Protein AF-A0A7J4TA05-F1 (afdb_monomer_lite)

Secondary structure (DSSP, 8-state):
-HHHHHHHHHHTS-SS--EEES---SHHHHHHHHHTT-SEEE-SHHHHTSS-HHHHHHHHHHHHHTTT-HHHHHHHTTT--PPPPP--GGG----TT---

pLDDT: mean 93.35, std 9.33, range [51.84, 98.62]

Radius of gyration: 16.03 Å; chains: 1; bounding box: 31×28×48 Å

Structure (mmCIF, N/CA/C/O backbone):
data_AF-A0A7J4TA05-F1
#
_entry.id   AF-A0A7J4TA05-F1
#
loop_
_atom_site.group_PDB
_atom_site.id
_atom_site.type_symbol
_atom_site.label_atom_id
_atom_site.label_alt_id
_atom_site.label_comp_id
_atom_site.label_asym_id
_atom_site.label_entity_id
_atom_site.label_seq_id
_atom_site.pdbx_PDB_ins_code
_atom_site.Cartn_x
_atom_site.Cartn_y
_atom_site.Cartn_z
_atom_site.occupancy
_atom_site.B_iso_or_equiv
_atom_site.auth_seq_id
_atom_site.auth_comp_id
_atom_site.auth_asym_id
_atom_site.auth_atom_id
_atom_site.pdbx_PDB_model_num
ATOM 1 N N . PRO A 1 1 ? -1.837 -3.523 28.405 1.00 89.12 1 PRO A N 1
ATOM 2 C CA . PRO A 1 1 ? -2.447 -2.433 29.211 1.00 89.12 1 PRO A CA 1
ATOM 3 C C . PRO A 1 1 ? -3.972 -2.415 29.041 1.00 89.12 1 PRO A C 1
ATOM 5 O O . PRO A 1 1 ? -4.439 -2.189 27.930 1.00 89.12 1 PRO A O 1
ATOM 8 N N . LEU A 1 2 ? -4.736 -2.692 30.105 1.00 95.94 2 LEU A N 1
ATOM 9 C CA 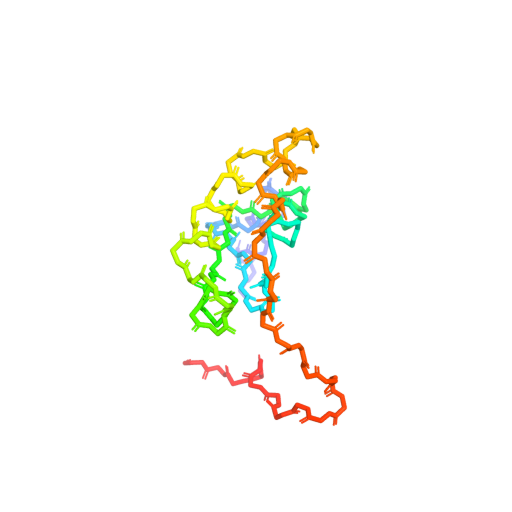. LEU A 1 2 ? -6.204 -2.799 30.041 1.00 95.94 2 LEU A CA 1
ATOM 10 C C . LEU A 1 2 ? -6.899 -1.551 29.444 1.00 95.94 2 LEU A C 1
ATOM 12 O O . LEU A 1 2 ? -7.761 -1.739 28.586 1.00 95.94 2 LEU A O 1
ATOM 16 N N . PRO A 1 3 ? -6.503 -0.301 29.774 1.00 98.00 3 PRO A N 1
ATOM 17 C CA . PRO A 1 3 ? -7.135 0.887 29.189 1.00 98.00 3 PRO A CA 1
ATOM 18 C C . PRO A 1 3 ? -7.052 0.952 27.655 1.00 98.00 3 PRO A C 1
ATOM 20 O O . PRO A 1 3 ? -8.042 1.261 27.002 1.00 98.00 3 PRO A O 1
ATOM 23 N N . LEU A 1 4 ? -5.910 0.583 27.060 1.00 97.75 4 LEU A N 1
ATOM 24 C CA . LEU A 1 4 ? -5.735 0.584 25.598 1.00 97.75 4 LEU A CA 1
ATOM 25 C C . LEU A 1 4 ? -6.612 -0.461 24.899 1.00 97.75 4 LEU A C 1
ATOM 27 O O . LEU A 1 4 ? -7.101 -0.226 23.795 1.00 97.75 4 LEU A O 1
ATOM 31 N N . VAL A 1 5 ? -6.823 -1.613 25.541 1.00 98.06 5 VAL A N 1
ATOM 32 C CA . VAL A 1 5 ? -7.702 -2.667 25.014 1.00 98.06 5 VAL A CA 1
ATOM 33 C C . VAL A 1 5 ? -9.158 -2.202 25.041 1.00 98.06 5 VAL A C 1
ATOM 35 O O . VAL A 1 5 ? -9.879 -2.399 24.065 1.00 98.06 5 VAL A O 1
ATOM 38 N N . MET A 1 6 ? -9.577 -1.537 26.121 1.00 98.38 6 MET A N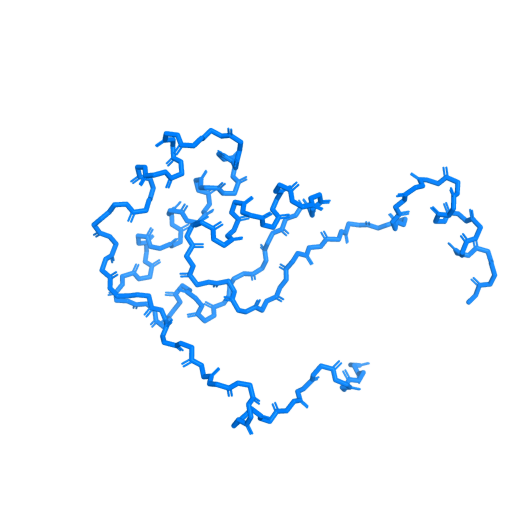 1
ATOM 39 C CA . MET A 1 6 ? -10.920 -0.959 26.230 1.00 98.38 6 MET A CA 1
ATOM 40 C C . MET A 1 6 ? -11.161 0.129 25.177 1.00 98.38 6 MET A C 1
ATOM 42 O O . MET A 1 6 ? -12.211 0.124 24.535 1.00 98.38 6 MET A O 1
ATOM 46 N N . GLU A 1 7 ? -10.179 1.001 24.938 1.00 98.31 7 GLU A N 1
ATOM 47 C CA . GLU A 1 7 ? -10.266 2.028 23.893 1.00 98.31 7 GLU A CA 1
ATOM 48 C C . GLU A 1 7 ? -10.328 1.402 22.491 1.00 98.31 7 GLU A C 1
ATOM 50 O O . GLU A 1 7 ? -11.198 1.746 21.697 1.00 98.31 7 GLU A O 1
ATOM 55 N N . THR A 1 8 ? -9.490 0.397 22.213 1.00 98.31 8 THR A N 1
ATOM 56 C CA . THR A 1 8 ? -9.514 -0.348 20.938 1.00 98.31 8 THR A CA 1
ATOM 57 C C . THR A 1 8 ? -10.880 -0.996 20.698 1.00 98.31 8 THR A C 1
ATOM 59 O O . THR A 1 8 ? -11.426 -0.911 19.598 1.00 98.31 8 THR A O 1
ATOM 62 N N . ARG A 1 9 ? -11.476 -1.606 21.734 1.00 98.19 9 ARG A N 1
ATOM 63 C CA . ARG A 1 9 ? -12.828 -2.179 21.665 1.00 98.19 9 ARG A CA 1
ATOM 64 C C . ARG A 1 9 ? -13.877 -1.114 21.349 1.00 98.19 9 ARG A C 1
ATOM 66 O O . ARG A 1 9 ? -14.765 -1.376 20.545 1.00 98.19 9 ARG A O 1
ATOM 73 N N . LYS A 1 10 ? -13.795 0.056 21.988 1.00 98.38 10 LYS A N 1
ATOM 74 C CA . LYS A 1 10 ? -14.728 1.172 21.776 1.00 98.38 10 LYS A CA 1
ATOM 75 C C . LYS A 1 10 ? -14.623 1.742 20.357 1.00 98.38 10 LYS A C 1
ATOM 77 O O . LYS A 1 10 ? -15.649 2.046 19.760 1.00 98.38 10 LYS A O 1
ATOM 82 N N . LEU A 1 11 ? -13.406 1.875 19.829 1.00 98.00 11 LEU A N 1
ATOM 83 C CA . LEU A 1 11 ? -13.143 2.424 18.495 1.00 98.00 11 LEU A CA 1
ATOM 84 C C . LEU A 1 11 ? -13.368 1.413 17.359 1.00 98.00 11 LEU A C 1
ATOM 86 O O . LEU A 1 11 ? -13.552 1.819 16.215 1.00 98.00 11 LEU A O 1
ATOM 90 N N . GLY A 1 12 ? -13.305 0.108 17.642 1.00 98.00 12 GLY A N 1
ATOM 91 C CA . GLY A 1 12 ? -13.328 -0.950 16.623 1.00 98.00 12 GLY A CA 1
ATOM 92 C C . GLY A 1 12 ? -12.034 -1.053 15.802 1.00 98.00 12 GLY A C 1
ATOM 93 O O . GLY A 1 12 ? -11.996 -1.760 14.799 1.00 98.00 12 GLY A O 1
ATOM 94 N N . ARG A 1 13 ? -10.978 -0.340 16.211 1.00 97.94 13 ARG A N 1
ATOM 95 C CA . ARG A 1 13 ? -9.652 -0.287 15.579 1.00 97.94 13 ARG A CA 1
ATOM 96 C C . ARG A 1 13 ? -8.612 0.247 16.566 1.00 97.94 13 ARG A C 1
ATOM 98 O O . ARG A 1 13 ? -8.963 0.698 17.654 1.00 97.94 13 ARG A O 1
ATOM 105 N N . LEU A 1 14 ? -7.334 0.208 16.191 1.00 97.81 14 LEU A N 1
ATOM 106 C CA . LEU A 1 14 ? -6.257 0.759 17.018 1.00 97.81 14 LEU A CA 1
ATOM 107 C C . LEU A 1 14 ? -6.421 2.283 17.207 1.00 97.81 14 LEU A C 1
ATOM 109 O O . LEU A 1 14 ? -6.810 2.964 16.253 1.00 97.81 14 LEU A O 1
ATOM 113 N N . PRO A 1 15 ? -6.075 2.840 18.388 1.00 97.44 15 PRO A N 1
ATOM 114 C CA . PRO A 1 15 ? -6.159 4.278 18.680 1.00 97.44 15 PRO A CA 1
ATOM 115 C C . PRO A 1 15 ? -5.011 5.090 18.047 1.00 97.44 15 PRO A C 1
ATOM 117 O O . PRO A 1 15 ? -4.621 6.137 18.554 1.00 97.44 15 PRO A O 1
ATOM 120 N N . VAL A 1 16 ? -4.428 4.580 16.963 1.00 97.69 16 VAL A N 1
ATOM 121 C CA . VAL A 1 16 ? -3.297 5.155 16.230 1.00 97.69 16 VAL A CA 1
ATOM 122 C C . VAL A 1 16 ? -3.454 4.859 14.742 1.00 97.69 16 VAL A C 1
ATOM 124 O O . VAL A 1 16 ? -4.249 4.003 14.342 1.00 97.69 16 VAL A O 1
ATOM 127 N N . VAL A 1 17 ? -2.668 5.555 13.923 1.00 98.00 17 VAL A N 1
ATOM 128 C CA . VAL A 1 17 ? -2.560 5.249 12.498 1.00 98.00 17 VAL A CA 1
ATOM 129 C C . VAL A 1 17 ? -1.824 3.918 12.318 1.00 98.00 17 VAL A C 1
ATOM 131 O O . VAL A 1 17 ? -0.783 3.689 12.933 1.00 98.00 17 VAL A O 1
ATOM 134 N N . ASN A 1 18 ? -2.370 3.038 11.486 1.00 97.81 18 ASN A N 1
ATOM 135 C CA . ASN A 1 18 ? -1.897 1.683 11.250 1.00 97.81 18 ASN A CA 1
ATOM 136 C C . ASN A 1 18 ? -1.523 1.509 9.772 1.00 97.81 18 ASN A C 1
ATOM 138 O O . ASN A 1 18 ? -2.387 1.343 8.909 1.00 97.81 18 ASN A O 1
ATOM 142 N N . PHE A 1 19 ? -0.223 1.556 9.483 1.00 98.19 19 PHE A N 1
ATOM 143 C CA . PHE A 1 19 ? 0.319 1.362 8.138 1.00 98.19 19 PHE A CA 1
ATOM 144 C C . PHE A 1 19 ? 0.690 -0.102 7.890 1.00 98.19 19 PHE A C 1
ATOM 146 O O . PHE A 1 19 ? 1.215 -0.782 8.770 1.00 98.19 19 PHE A O 1
ATOM 153 N N . ALA A 1 20 ? 0.493 -0.573 6.661 1.00 97.81 20 ALA A N 1
ATOM 154 C CA . ALA A 1 20 ? 1.074 -1.829 6.202 1.00 97.81 20 ALA A CA 1
ATOM 155 C C . ALA A 1 20 ? 2.550 -1.637 5.853 1.00 97.81 20 ALA A C 1
ATOM 157 O O . ALA A 1 20 ? 2.911 -0.648 5.219 1.00 97.81 20 ALA A O 1
ATOM 158 N N . ALA A 1 21 ? 3.406 -2.593 6.205 1.00 95.50 21 ALA A N 1
ATOM 159 C CA . ALA A 1 21 ? 4.827 -2.531 5.890 1.00 95.50 21 ALA A CA 1
ATOM 160 C C . ALA A 1 21 ? 5.404 -3.924 5.623 1.00 95.50 21 ALA A C 1
ATOM 162 O O . ALA A 1 21 ? 5.029 -4.899 6.271 1.00 95.50 21 ALA A O 1
ATOM 163 N N . GLY A 1 22 ? 6.376 -3.985 4.710 1.00 91.94 22 GLY A N 1
ATOM 164 C CA . GLY A 1 22 ? 7.099 -5.210 4.367 1.00 91.94 22 GLY A CA 1
ATOM 165 C C . GLY A 1 22 ? 6.425 -6.024 3.261 1.00 91.94 22 GLY A C 1
ATOM 166 O O . GLY A 1 22 ? 5.220 -6.229 3.258 1.00 91.94 22 GLY A O 1
ATOM 167 N N . GLY A 1 23 ? 7.216 -6.477 2.286 1.00 90.88 23 GLY A N 1
ATOM 168 C CA . GLY A 1 23 ? 6.738 -7.354 1.208 1.00 90.88 23 GLY A CA 1
ATOM 169 C C . GLY A 1 23 ? 5.923 -6.685 0.094 1.00 90.88 23 GLY A C 1
ATOM 170 O O . GLY A 1 23 ? 5.690 -7.329 -0.918 1.00 90.88 23 GLY A O 1
ATOM 171 N N . ILE A 1 24 ? 5.555 -5.406 0.221 1.00 96.62 24 ILE A N 1
ATOM 172 C CA . ILE A 1 24 ? 4.836 -4.657 -0.824 1.00 96.62 24 ILE A CA 1
ATOM 173 C C . ILE A 1 24 ? 5.770 -4.449 -2.024 1.00 96.62 24 ILE A C 1
ATOM 175 O O . ILE A 1 24 ? 6.739 -3.691 -1.928 1.00 96.62 24 ILE A O 1
ATOM 179 N N . ALA A 1 25 ? 5.505 -5.141 -3.132 1.00 96.88 25 ALA A N 1
ATOM 180 C CA . ALA A 1 25 ? 6.355 -5.146 -4.324 1.00 96.88 25 ALA A CA 1
ATOM 181 C C . ALA A 1 25 ? 5.646 -4.590 -5.566 1.00 96.88 25 ALA A C 1
ATOM 183 O O . ALA A 1 25 ? 6.315 -4.186 -6.517 1.00 96.88 25 ALA A O 1
ATOM 184 N N . THR A 1 26 ? 4.313 -4.555 -5.564 1.00 97.69 26 THR A N 1
ATOM 185 C CA . THR A 1 26 ? 3.496 -4.149 -6.711 1.00 97.69 26 THR A CA 1
ATOM 186 C C . THR A 1 26 ? 2.411 -3.134 -6.325 1.00 97.69 26 THR A C 1
ATOM 188 O O . THR A 1 26 ? 2.041 -3.032 -5.152 1.00 97.69 26 THR A O 1
ATOM 191 N N . PRO A 1 27 ? 1.853 -2.388 -7.299 1.00 98.25 27 PRO A N 1
ATOM 192 C CA . PRO A 1 27 ? 0.700 -1.521 -7.051 1.00 98.25 27 PRO A CA 1
ATOM 193 C C . PRO A 1 27 ? -0.527 -2.292 -6.537 1.00 98.25 27 PRO A C 1
ATOM 195 O O . PRO A 1 27 ? -1.277 -1.775 -5.711 1.00 98.25 27 PRO A O 1
ATOM 198 N N . ALA A 1 28 ? -0.705 -3.543 -6.976 1.00 98.06 28 ALA A N 1
ATOM 199 C CA . ALA A 1 28 ? -1.782 -4.413 -6.511 1.00 98.06 28 ALA A CA 1
ATOM 200 C C . ALA A 1 28 ? -1.650 -4.749 -5.016 1.00 98.06 28 ALA A C 1
ATOM 202 O O . ALA A 1 28 ? -2.646 -4.683 -4.299 1.00 98.06 28 ALA A O 1
ATOM 203 N N . ASP A 1 29 ? -0.434 -5.020 -4.528 1.00 98.06 29 ASP A N 1
ATOM 204 C CA . ASP A 1 29 ? -0.185 -5.255 -3.097 1.00 98.06 29 ASP A CA 1
ATOM 205 C C . ASP A 1 29 ? -0.565 -4.025 -2.266 1.00 98.06 29 ASP A C 1
ATOM 207 O O . ASP A 1 29 ? -1.224 -4.134 -1.232 1.00 98.06 29 ASP A O 1
ATOM 211 N N . ALA A 1 30 ? -0.180 -2.833 -2.736 1.00 98.44 30 ALA A N 1
ATOM 212 C CA . ALA A 1 30 ? -0.502 -1.583 -2.061 1.00 98.44 30 ALA A CA 1
ATOM 213 C C . ALA A 1 30 ? -2.020 -1.352 -2.006 1.00 98.44 30 ALA A C 1
ATOM 215 O O . ALA A 1 30 ? -2.569 -1.079 -0.938 1.00 98.44 30 ALA A O 1
ATOM 216 N N . ALA A 1 31 ? -2.713 -1.529 -3.135 1.00 98.62 31 ALA A N 1
ATOM 2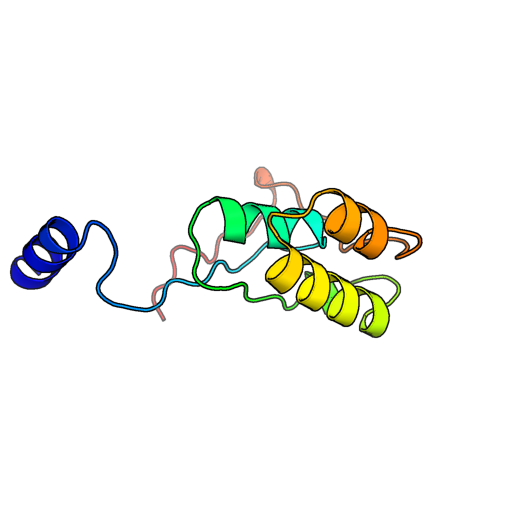17 C CA . ALA A 1 31 ? -4.165 -1.412 -3.201 1.00 98.62 31 ALA A CA 1
ATOM 218 C C . ALA A 1 31 ? -4.870 -2.437 -2.297 1.00 98.62 31 ALA A C 1
ATOM 220 O O . ALA A 1 31 ? -5.821 -2.075 -1.602 1.00 98.62 31 ALA A O 1
ATOM 221 N N . LEU A 1 32 ? -4.386 -3.682 -2.255 1.00 98.50 32 LEU A N 1
ATOM 222 C CA . LEU A 1 32 ? -4.910 -4.730 -1.381 1.00 98.50 32 LEU A CA 1
ATOM 223 C C . LEU A 1 32 ? -4.827 -4.319 0.092 1.00 98.50 32 LEU A C 1
ATOM 225 O O . LEU A 1 32 ? -5.825 -4.412 0.804 1.00 98.50 32 LEU A O 1
ATOM 229 N N . MET A 1 33 ? -3.679 -3.810 0.548 1.00 98.56 33 MET A N 1
ATOM 230 C CA . MET A 1 33 ? -3.529 -3.386 1.945 1.00 98.56 33 MET A CA 1
ATOM 231 C C . MET A 1 33 ? -4.489 -2.251 2.315 1.00 98.56 33 MET A C 1
ATOM 233 O O . MET A 1 33 ? -5.077 -2.272 3.395 1.00 98.56 33 MET A O 1
ATOM 237 N N . MET A 1 34 ? -4.712 -1.297 1.410 1.00 98.56 34 MET A N 1
ATOM 238 C CA . MET A 1 34 ? -5.704 -0.241 1.628 1.00 98.56 34 MET A CA 1
ATOM 239 C C . MET A 1 34 ? -7.137 -0.799 1.674 1.00 98.56 34 MET A C 1
ATOM 241 O O . MET A 1 34 ? -7.939 -0.377 2.507 1.00 98.56 34 MET A O 1
ATOM 245 N N . GLN A 1 35 ? -7.472 -1.780 0.826 1.00 98.12 35 GLN A N 1
ATOM 246 C CA . GLN A 1 35 ? -8.780 -2.450 0.853 1.00 98.12 35 GLN A CA 1
ATOM 247 C C . GLN A 1 35 ? -9.009 -3.263 2.138 1.00 98.12 35 GLN A C 1
ATOM 249 O O . GLN A 1 35 ? -10.147 -3.357 2.594 1.00 98.12 35 GLN A O 1
ATOM 254 N N . LEU A 1 36 ? -7.944 -3.785 2.758 1.00 98.12 36 LEU A N 1
ATOM 255 C CA . LEU A 1 36 ? -7.985 -4.468 4.057 1.00 98.12 36 LEU A CA 1
ATOM 256 C C . LEU A 1 36 ? -8.142 -3.514 5.259 1.00 98.12 36 LEU A C 1
ATOM 258 O O . LEU A 1 36 ? -8.213 -3.977 6.396 1.00 98.12 36 LEU A O 1
ATOM 262 N N . GLY A 1 37 ? -8.233 -2.199 5.030 1.00 97.50 37 GLY A N 1
ATOM 263 C CA . GLY A 1 37 ? -8.525 -1.206 6.069 1.00 97.50 37 GLY A CA 1
ATOM 264 C C . GLY A 1 37 ? -7.297 -0.569 6.718 1.00 97.50 37 GLY A C 1
ATOM 265 O O . GLY A 1 37 ? -7.419 0.021 7.791 1.00 97.50 37 GLY A O 1
ATOM 266 N N . MET A 1 38 ? -6.128 -0.681 6.084 1.00 98.31 38 MET A N 1
ATOM 267 C CA . MET A 1 38 ? -4.922 0.021 6.521 1.00 98.31 38 MET A CA 1
ATOM 268 C C . MET A 1 38 ? -4.999 1.504 6.158 1.00 98.31 38 MET A C 1
ATOM 270 O O . MET A 1 38 ? -5.610 1.883 5.159 1.00 98.31 38 MET A O 1
ATOM 274 N N . ASP A 1 39 ? -4.336 2.344 6.947 1.00 98.31 39 ASP A N 1
ATOM 275 C CA . ASP A 1 39 ? -4.368 3.797 6.741 1.00 98.31 39 ASP A CA 1
ATOM 276 C C . ASP A 1 39 ? -3.304 4.279 5.741 1.00 98.31 39 ASP A C 1
ATOM 278 O O . ASP A 1 39 ? -3.298 5.439 5.332 1.00 98.31 39 ASP A O 1
ATOM 282 N N . GLY A 1 40 ? -2.391 3.391 5.348 1.00 98.25 40 GLY A N 1
ATOM 283 C CA . GLY A 1 40 ? -1.327 3.666 4.396 1.00 98.25 40 GLY A CA 1
ATOM 284 C C . GLY A 1 40 ? -0.370 2.488 4.244 1.00 98.25 40 GLY A C 1
ATOM 285 O O . GLY A 1 40 ? -0.512 1.450 4.899 1.00 98.25 40 GLY A O 1
ATOM 286 N N . VAL A 1 41 ? 0.632 2.660 3.381 1.00 98.12 41 VAL A N 1
ATOM 287 C CA . VAL A 1 41 ? 1.645 1.643 3.078 1.00 98.12 41 VAL A CA 1
ATOM 288 C C . VAL A 1 41 ? 3.064 2.208 3.189 1.00 98.12 41 VAL A C 1
ATOM 290 O O . VAL A 1 41 ? 3.329 3.332 2.771 1.00 98.12 41 VAL A O 1
ATOM 293 N N . PHE A 1 42 ? 3.991 1.414 3.721 1.00 97.50 42 PHE A N 1
ATOM 294 C CA . PHE A 1 42 ? 5.430 1.669 3.704 1.00 97.50 42 PHE A CA 1
ATOM 295 C C . PHE A 1 42 ? 6.106 0.749 2.695 1.00 97.50 42 PHE A C 1
ATOM 297 O O . PHE A 1 42 ? 6.069 -0.479 2.823 1.00 97.50 42 PHE A O 1
ATOM 304 N N . VAL A 1 43 ? 6.786 1.350 1.718 1.00 97.00 43 VAL A N 1
ATOM 305 C CA . VAL A 1 43 ? 7.492 0.617 0.666 1.00 97.00 43 VAL A CA 1
ATOM 306 C C . VAL A 1 43 ? 8.942 1.071 0.588 1.00 97.00 43 VAL A C 1
ATOM 308 O O . VAL A 1 43 ? 9.231 2.228 0.309 1.00 97.00 43 VAL A O 1
ATOM 311 N N . GLY A 1 44 ? 9.859 0.132 0.821 1.00 94.81 44 GLY A N 1
ATOM 312 C CA . GLY A 1 44 ? 11.295 0.333 0.626 1.00 94.81 44 GLY A CA 1
ATOM 313 C C . GLY A 1 44 ? 11.795 -0.478 -0.563 1.00 94.81 44 GLY A C 1
ATOM 314 O O . GLY A 1 44 ? 11.843 -0.008 -1.699 1.00 94.81 44 GLY A O 1
ATOM 315 N N . SER A 1 45 ? 12.141 -1.740 -0.308 1.00 93.25 45 SER A N 1
ATOM 316 C CA . SER A 1 45 ? 12.762 -2.618 -1.304 1.00 93.25 45 SER A CA 1
ATOM 317 C C . SER A 1 45 ? 11.895 -2.879 -2.539 1.00 93.25 45 SER A C 1
ATOM 319 O O . SER A 1 45 ? 12.454 -3.039 -3.618 1.00 93.25 45 SER A O 1
ATOM 321 N N . GLY A 1 46 ? 10.563 -2.860 -2.417 1.00 93.31 46 GLY A N 1
ATOM 322 C CA . GLY A 1 46 ? 9.652 -2.998 -3.560 1.00 93.31 46 GLY A CA 1
ATOM 323 C C . GLY A 1 46 ? 9.837 -1.922 -4.634 1.00 93.31 46 GLY A C 1
ATOM 324 O O . GLY A 1 46 ? 9.674 -2.210 -5.814 1.00 93.31 46 GLY A O 1
ATOM 325 N N . ILE A 1 47 ? 10.257 -0.713 -4.244 1.00 96.88 47 ILE A N 1
ATOM 326 C CA . ILE A 1 47 ? 10.588 0.375 -5.173 1.00 96.88 47 ILE A CA 1
ATOM 327 C C . ILE A 1 47 ? 12.043 0.245 -5.629 1.00 96.88 47 ILE A C 1
ATOM 329 O O . ILE A 1 47 ? 12.315 0.108 -6.821 1.00 96.88 47 ILE A O 1
ATOM 333 N N . PHE A 1 48 ? 12.992 0.257 -4.690 1.00 95.56 48 PHE A N 1
ATOM 334 C CA . PHE A 1 48 ? 14.416 0.415 -5.014 1.00 95.56 48 PHE A CA 1
ATOM 335 C C . PHE A 1 48 ? 15.095 -0.844 -5.569 1.00 95.56 48 PHE A C 1
ATOM 337 O O . PHE A 1 48 ? 16.167 -0.735 -6.154 1.00 95.56 48 PHE A O 1
ATOM 344 N N . LYS A 1 49 ? 14.490 -2.028 -5.414 1.00 94.19 49 LYS A N 1
ATOM 345 C CA . LYS A 1 49 ? 14.961 -3.281 -6.032 1.00 94.19 49 LYS A CA 1
ATOM 346 C C . LYS A 1 49 ? 14.136 -3.692 -7.258 1.00 94.19 49 LYS A C 1
ATOM 348 O O . LYS A 1 49 ? 14.252 -4.829 -7.707 1.00 94.19 49 LYS A O 1
ATOM 353 N N . SER A 1 50 ? 13.283 -2.804 -7.767 1.00 94.00 50 SER A N 1
ATOM 354 C CA . SER A 1 50 ? 12.559 -3.014 -9.025 1.00 94.00 50 SER A CA 1
ATOM 355 C C . SER A 1 50 ? 13.411 -2.622 -10.234 1.00 94.00 50 SER A C 1
ATOM 357 O O . SER A 1 50 ? 14.411 -1.913 -10.105 1.00 94.00 50 SER A O 1
ATOM 359 N N . ARG A 1 51 ? 12.978 -3.021 -11.435 1.00 94.56 51 ARG A N 1
ATOM 360 C CA . ARG A 1 51 ? 13.632 -2.618 -12.690 1.00 94.56 51 ARG A CA 1
ATOM 361 C C . ARG A 1 51 ? 13.530 -1.111 -12.974 1.00 94.56 51 ARG A C 1
ATOM 363 O O . ARG A 1 51 ? 14.382 -0.576 -13.679 1.00 94.56 51 ARG A O 1
ATOM 370 N N . ASN A 1 52 ? 12.499 -0.426 -12.469 1.00 93.75 52 ASN A N 1
ATOM 371 C CA . ASN A 1 52 ? 12.295 1.011 -12.688 1.00 93.75 52 ASN A CA 1
ATOM 372 C C . ASN A 1 52 ? 11.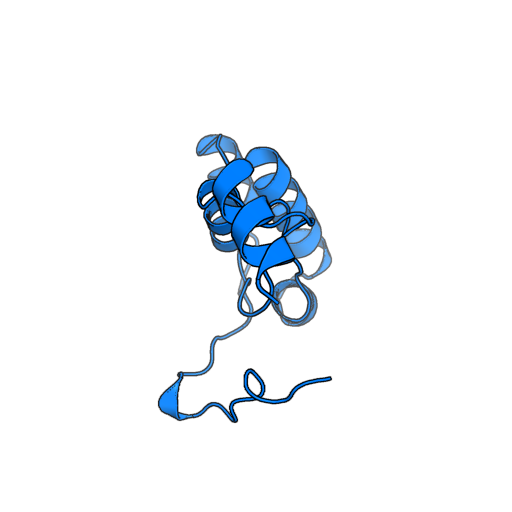745 1.708 -11.426 1.00 93.75 52 ASN A C 1
ATOM 374 O O . ASN A 1 52 ? 10.535 1.939 -11.330 1.00 93.75 52 ASN A O 1
ATOM 378 N N . PRO A 1 53 ? 12.618 2.087 -10.473 1.00 96.56 53 PRO A N 1
ATOM 379 C CA . PRO A 1 53 ? 12.197 2.633 -9.184 1.00 96.56 53 PRO A CA 1
ATOM 380 C C . PRO A 1 53 ? 11.266 3.847 -9.288 1.00 96.56 53 PRO A C 1
ATOM 382 O O . PRO A 1 53 ? 10.267 3.911 -8.579 1.00 96.56 53 PRO A O 1
ATOM 385 N N . ALA A 1 54 ? 11.532 4.783 -10.204 1.00 97.50 54 ALA A N 1
ATOM 386 C CA . ALA A 1 54 ? 10.700 5.977 -10.362 1.00 97.50 54 ALA A CA 1
ATOM 387 C C . ALA A 1 54 ? 9.276 5.637 -10.835 1.00 97.50 54 ALA A C 1
ATOM 389 O O . ALA A 1 54 ? 8.299 6.169 -10.301 1.00 97.50 54 ALA A O 1
ATOM 390 N N . ARG A 1 55 ? 9.138 4.717 -11.803 1.00 97.69 55 ARG A N 1
ATOM 391 C CA . ARG A 1 55 ? 7.816 4.266 -12.266 1.00 97.69 55 ARG A CA 1
ATOM 392 C C . ARG A 1 55 ? 7.084 3.459 -11.201 1.00 97.69 55 ARG A C 1
ATOM 394 O O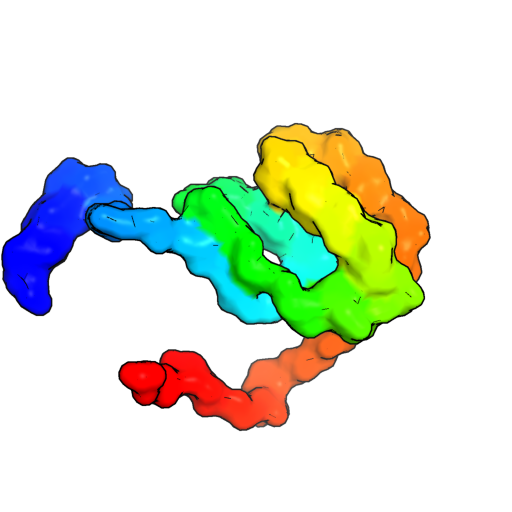 . ARG A 1 55 ? 5.898 3.699 -11.006 1.00 97.69 55 ARG A O 1
ATOM 401 N N . TYR A 1 56 ? 7.776 2.572 -10.486 1.00 98.06 56 TYR A N 1
ATOM 402 C CA . TYR A 1 56 ? 7.187 1.824 -9.372 1.00 98.06 56 TYR A CA 1
ATOM 403 C C . TYR A 1 56 ? 6.710 2.748 -8.251 1.00 98.06 56 TYR A C 1
ATOM 405 O O . TYR A 1 56 ? 5.595 2.579 -7.770 1.00 98.06 56 TYR A O 1
ATOM 413 N N . ALA A 1 57 ? 7.500 3.756 -7.871 1.00 98.12 57 ALA A N 1
ATOM 414 C CA . ALA A 1 57 ? 7.102 4.729 -6.857 1.00 98.12 57 ALA A CA 1
ATOM 415 C C . ALA A 1 57 ? 5.811 5.459 -7.256 1.00 98.12 57 ALA A C 1
ATOM 417 O O . ALA A 1 57 ? 4.859 5.487 -6.478 1.00 98.12 57 ALA A O 1
ATOM 418 N N . LYS A 1 58 ? 5.743 5.980 -8.491 1.00 98.38 58 LYS A N 1
ATOM 419 C CA . LYS A 1 58 ? 4.537 6.646 -9.002 1.00 98.38 58 LYS A CA 1
ATOM 420 C C . LYS A 1 58 ? 3.332 5.701 -9.022 1.00 98.38 58 LYS A C 1
ATOM 422 O O . LYS A 1 58 ? 2.272 6.067 -8.527 1.00 98.38 58 LYS A O 1
ATOM 427 N N . ALA A 1 59 ? 3.508 4.489 -9.544 1.00 98.44 59 ALA A N 1
ATOM 428 C CA . ALA A 1 59 ? 2.442 3.500 -9.651 1.00 98.44 59 ALA A CA 1
ATOM 429 C C . ALA A 1 59 ? 1.902 3.056 -8.284 1.00 98.44 59 ALA A C 1
ATOM 431 O O . ALA A 1 59 ? 0.696 2.901 -8.113 1.00 98.44 59 ALA A O 1
ATOM 432 N N . ILE A 1 60 ? 2.775 2.890 -7.288 1.00 98.44 60 ILE A N 1
ATOM 433 C CA . ILE A 1 60 ? 2.379 2.541 -5.920 1.00 98.44 60 ILE A CA 1
ATOM 434 C C . ILE A 1 60 ? 1.595 3.684 -5.272 1.00 98.44 60 ILE A C 1
ATOM 436 O O . ILE A 1 60 ? 0.564 3.429 -4.651 1.00 98.44 60 ILE A O 1
ATOM 440 N N . VAL A 1 61 ? 2.029 4.937 -5.437 1.00 98.50 61 VAL A N 1
ATOM 441 C CA . VAL A 1 61 ? 1.290 6.107 -4.932 1.00 98.50 61 VAL A CA 1
ATOM 442 C C . VAL A 1 61 ? -0.092 6.203 -5.585 1.00 98.50 61 VAL A C 1
ATOM 444 O O . VAL A 1 61 ? -1.099 6.391 -4.895 1.00 98.50 61 VAL A O 1
ATOM 447 N N . GLU A 1 62 ? -0.155 6.016 -6.904 1.00 98.56 62 GLU A N 1
ATOM 448 C CA . GLU A 1 62 ? -1.398 6.042 -7.672 1.00 98.56 62 GLU A CA 1
ATOM 449 C C . GLU A 1 62 ? -2.351 4.920 -7.247 1.00 98.56 62 GLU A C 1
ATOM 451 O O . GLU A 1 62 ? -3.515 5.191 -6.975 1.00 98.56 62 GLU A O 1
ATOM 456 N N . ALA A 1 63 ? -1.869 3.687 -7.081 1.00 98.56 63 ALA A N 1
ATOM 457 C CA . ALA A 1 63 ? -2.698 2.571 -6.629 1.00 98.56 63 ALA A CA 1
ATOM 458 C C . ALA A 1 63 ? -3.114 2.673 -5.154 1.00 98.56 63 ALA A C 1
ATOM 460 O O . ALA A 1 63 ? -4.210 2.241 -4.807 1.00 98.56 63 ALA A O 1
ATOM 461 N N . THR A 1 64 ? -2.293 3.277 -4.291 1.00 98.62 64 THR A N 1
ATOM 462 C CA . THR A 1 64 ? -2.648 3.521 -2.880 1.00 98.62 64 THR A CA 1
ATOM 463 C C . THR A 1 64 ? -3.810 4.513 -2.786 1.00 98.62 64 THR A C 1
ATOM 465 O O . THR A 1 64 ? -4.803 4.251 -2.108 1.00 98.62 64 THR A O 1
ATOM 468 N N . THR A 1 65 ? -3.732 5.616 -3.536 1.00 98.56 65 THR A N 1
ATOM 469 C CA . THR A 1 65 ? -4.802 6.628 -3.635 1.00 98.56 65 THR A CA 1
ATOM 470 C C . THR A 1 65 ? -6.045 6.053 -4.330 1.00 98.56 65 THR A C 1
ATOM 472 O O . THR A 1 65 ? -7.179 6.204 -3.881 1.00 98.56 65 THR A O 1
ATOM 475 N N . HIS A 1 66 ? -5.781 5.358 -5.434 1.00 98.44 66 HIS A N 1
ATOM 476 C CA . HIS A 1 66 ? -6.626 4.611 -6.364 1.00 98.44 66 HIS A CA 1
ATOM 477 C C . HIS A 1 66 ? -7.301 3.330 -5.867 1.00 98.44 66 HIS A C 1
ATOM 479 O O . HIS A 1 66 ? -7.979 2.684 -6.664 1.00 98.44 66 HIS A O 1
ATOM 485 N N . CYS A 1 67 ? -7.099 2.907 -4.618 1.00 98.00 67 CYS A N 1
ATOM 486 C CA . CYS A 1 67 ? -7.161 1.483 -4.257 1.00 98.00 67 CYS A CA 1
ATOM 487 C C . CYS A 1 67 ? -8.490 0.760 -4.531 1.00 98.00 67 CYS A C 1
ATOM 489 O O . CYS A 1 67 ? -8.486 -0.456 -4.701 1.00 98.00 67 CYS A O 1
ATOM 491 N N . ARG A 1 68 ? -9.624 1.471 -4.604 1.00 98.19 68 ARG A N 1
ATOM 492 C CA . ARG A 1 68 ? -10.950 0.897 -4.916 1.00 98.19 68 ARG A CA 1
ATOM 493 C C . ARG A 1 68 ? -11.344 0.980 -6.394 1.00 98.19 68 ARG A C 1
ATOM 495 O O . ARG A 1 68 ? -12.371 0.433 -6.782 1.00 98.19 68 ARG A O 1
ATOM 502 N N . ASN A 1 69 ? -10.555 1.655 -7.226 1.00 98.38 69 ASN A N 1
ATOM 503 C CA . ASN A 1 69 ? -10.787 1.748 -8.662 1.00 98.38 69 ASN A CA 1
ATOM 504 C C . ASN A 1 69 ? -9.914 0.723 -9.395 1.00 98.38 69 ASN A C 1
ATOM 506 O O . ASN A 1 69 ? -8.762 0.996 -9.736 1.00 98.38 69 ASN A O 1
ATOM 510 N N . ALA A 1 70 ? -10.490 -0.447 -9.678 1.00 97.88 70 ALA A N 1
ATOM 511 C CA . ALA A 1 70 ? -9.790 -1.541 -10.349 1.00 97.88 70 ALA A CA 1
ATOM 512 C C . ALA A 1 70 ? -9.170 -1.131 -11.699 1.00 97.88 70 ALA A C 1
ATOM 514 O O . ALA A 1 70 ? -8.099 -1.620 -12.049 1.00 97.88 70 ALA A O 1
ATOM 515 N N . LYS A 1 71 ? -9.794 -0.198 -12.433 1.00 98.44 71 LYS A N 1
ATOM 516 C CA . LYS A 1 71 ? -9.271 0.299 -13.713 1.00 98.44 71 LYS A CA 1
ATOM 517 C C . LYS A 1 71 ? -7.981 1.099 -13.523 1.00 98.44 71 LYS A C 1
ATOM 519 O O . LYS A 1 71 ? -7.027 0.868 -14.255 1.00 98.44 71 LYS A O 1
ATOM 524 N N . ILE A 1 72 ? -7.939 1.994 -12.535 1.00 98.38 72 ILE A N 1
ATOM 525 C CA . ILE A 1 72 ? -6.731 2.779 -12.227 1.00 98.38 72 ILE A CA 1
ATOM 526 C C . ILE A 1 72 ? -5.621 1.863 -11.707 1.00 98.38 72 ILE A C 1
ATOM 528 O O . ILE A 1 72 ? -4.480 1.985 -12.136 1.00 98.38 72 ILE A O 1
ATOM 532 N N . VAL A 1 73 ? -5.945 0.904 -10.833 1.00 98.50 73 VAL A N 1
ATOM 533 C CA . VAL A 1 73 ? -4.950 -0.054 -10.320 1.00 98.50 73 VAL A CA 1
ATOM 534 C C . VAL A 1 73 ? -4.357 -0.901 -11.452 1.00 98.50 73 VAL A C 1
ATOM 536 O O . VAL A 1 73 ? -3.141 -1.108 -11.487 1.00 98.50 73 VAL A O 1
ATOM 539 N N . ALA A 1 74 ? -5.185 -1.352 -12.401 1.00 98.38 74 ALA A N 1
ATOM 540 C CA . ALA A 1 74 ? -4.720 -2.069 -13.586 1.00 98.38 74 ALA A CA 1
ATOM 541 C C . ALA A 1 74 ? -3.783 -1.198 -14.436 1.00 98.38 74 ALA A C 1
ATOM 543 O O . ALA A 1 74 ? -2.655 -1.608 -14.693 1.00 98.38 74 ALA A O 1
ATOM 544 N N . GLN A 1 75 ? -4.197 0.031 -14.763 1.00 98.25 75 GLN A N 1
ATOM 545 C CA . GLN A 1 75 ? -3.396 0.986 -15.539 1.00 98.25 75 GLN A CA 1
ATOM 546 C C . GLN A 1 75 ? -2.058 1.319 -14.864 1.00 98.25 75 GLN A C 1
ATOM 548 O O . GLN A 1 75 ? -1.013 1.299 -15.510 1.00 98.25 75 GLN A O 1
ATOM 553 N N . ALA A 1 76 ? -2.059 1.561 -13.551 1.00 97.75 76 ALA A N 1
ATOM 554 C CA . ALA A 1 76 ? -0.841 1.808 -12.783 1.00 97.75 76 ALA A CA 1
ATOM 555 C C . ALA A 1 76 ? 0.123 0.606 -12.808 1.00 97.75 76 ALA A C 1
ATOM 557 O O . ALA A 1 76 ? 1.333 0.782 -12.679 1.00 97.75 76 ALA A O 1
ATOM 558 N N . SER A 1 77 ? -0.392 -0.612 -12.996 1.00 97.62 77 SER A N 1
ATOM 559 C CA . SER A 1 77 ? 0.399 -1.848 -13.038 1.00 97.62 77 SER A CA 1
ATOM 560 C C . SER A 1 77 ? 0.993 -2.154 -14.421 1.00 97.62 77 SER A C 1
ATOM 562 O O . SER A 1 77 ? 1.804 -3.073 -14.554 1.00 97.62 77 SER A O 1
ATOM 564 N N . GLU A 1 78 ? 0.634 -1.397 -15.460 1.00 97.06 78 GLU A N 1
ATOM 565 C CA . GLU A 1 78 ? 1.055 -1.666 -16.835 1.00 97.06 78 GLU A CA 1
ATOM 566 C C . GLU A 1 78 ? 2.502 -1.242 -17.125 1.00 97.06 78 GLU A C 1
ATOM 568 O O . GLU A 1 78 ? 2.980 -0.153 -16.788 1.00 97.06 78 GLU A O 1
ATOM 573 N N . GLY A 1 79 ? 3.221 -2.120 -17.831 1.00 94.62 79 GLY A N 1
ATOM 574 C CA . GLY A 1 79 ? 4.534 -1.823 -18.401 1.00 94.62 79 GLY A CA 1
ATOM 575 C C . GLY A 1 79 ? 5.618 -1.459 -17.381 1.00 94.62 79 GLY A C 1
ATOM 576 O O . GLY A 1 79 ? 6.588 -0.807 -17.767 1.00 94.62 79 GLY A O 1
ATOM 577 N N . LEU A 1 80 ? 5.470 -1.829 -16.104 1.00 94.31 80 LEU A N 1
ATOM 578 C CA . LEU A 1 80 ? 6.426 -1.492 -15.039 1.00 94.31 80 LEU A CA 1
ATOM 579 C C . LEU A 1 80 ? 7.754 -2.263 -15.140 1.00 94.31 80 LEU A C 1
ATOM 581 O O . LEU A 1 80 ? 8.794 -1.762 -14.711 1.00 94.31 80 LEU A O 1
ATOM 585 N N . GLY A 1 81 ? 7.737 -3.442 -15.764 1.00 93.06 81 GLY A N 1
ATOM 586 C CA . GLY A 1 81 ? 8.879 -4.352 -15.820 1.00 93.06 81 GLY A CA 1
ATOM 587 C C . GLY A 1 81 ? 8.887 -5.330 -14.646 1.00 93.06 81 GLY A C 1
ATOM 588 O O . GLY A 1 81 ? 7.838 -5.672 -14.109 1.00 93.06 81 GLY A O 1
ATOM 589 N N . GLU A 1 82 ? 10.070 -5.821 -14.281 1.00 93.50 82 GLU A N 1
ATOM 590 C CA . GLU A 1 82 ? 10.209 -6.796 -13.198 1.00 93.50 82 GLU A CA 1
ATOM 591 C C . GLU A 1 82 ? 10.148 -6.117 -11.825 1.00 93.50 82 GLU A C 1
ATOM 593 O O . GLU A 1 82 ? 10.874 -5.151 -11.551 1.00 93.50 82 GLU A O 1
ATOM 598 N N . ALA A 1 83 ? 9.290 -6.659 -10.959 1.00 93.31 83 ALA A N 1
ATOM 599 C CA . ALA A 1 83 ? 9.214 -6.285 -9.554 1.00 93.31 83 ALA A CA 1
ATOM 600 C C . ALA A 1 83 ? 10.371 -6.911 -8.760 1.00 93.31 83 ALA A C 1
ATOM 602 O O . ALA A 1 83 ? 11.099 -7.780 -9.247 1.00 93.31 83 ALA A O 1
ATOM 603 N N . MET A 1 84 ? 10.515 -6.501 -7.499 1.00 91.56 84 MET A N 1
ATOM 604 C CA . MET A 1 84 ? 11.422 -7.168 -6.567 1.00 91.56 84 MET A CA 1
ATOM 605 C C . MET A 1 84 ? 11.087 -8.668 -6.472 1.00 91.56 84 MET A C 1
ATOM 607 O O . MET A 1 84 ? 9.945 -9.033 -6.195 1.00 91.56 84 MET A O 1
ATOM 611 N N . ARG A 1 85 ? 12.090 -9.543 -6.627 1.00 87.00 85 ARG A N 1
ATOM 612 C CA . ARG A 1 85 ? 11.917 -10.982 -6.374 1.00 87.00 85 ARG A CA 1
ATOM 613 C C . ARG A 1 85 ? 11.657 -11.251 -4.893 1.00 87.00 85 ARG A C 1
ATOM 615 O O . ARG A 1 85 ? 12.406 -10.789 -4.031 1.00 87.00 85 ARG A O 1
ATOM 622 N N . GLY A 1 86 ? 10.618 -12.035 -4.619 1.00 81.38 86 GLY A N 1
ATOM 623 C CA . GLY A 1 86 ? 10.358 -12.582 -3.293 1.00 81.38 86 GLY A CA 1
ATOM 624 C C . GLY A 1 86 ? 11.366 -13.670 -2.915 1.00 81.38 86 GLY A C 1
ATOM 625 O O . GLY A 1 86 ? 11.945 -14.327 -3.779 1.00 81.38 86 GLY A O 1
ATOM 626 N N . LEU A 1 87 ? 11.554 -13.857 -1.611 1.00 82.12 87 LEU A N 1
ATOM 627 C CA . LEU A 1 87 ? 12.236 -15.016 -1.037 1.00 82.12 87 LEU A CA 1
ATOM 628 C C . LEU A 1 87 ? 11.179 -15.932 -0.416 1.00 82.12 87 LEU A C 1
ATOM 630 O O . LEU A 1 87 ? 10.201 -15.442 0.151 1.00 82.12 87 LEU A O 1
ATOM 634 N N . GLU A 1 88 ? 11.367 -17.247 -0.513 1.00 79.31 88 GLU A N 1
ATOM 635 C CA . GLU A 1 88 ? 10.470 -18.202 0.141 1.00 79.31 88 GLU A CA 1
ATOM 636 C C . GLU A 1 88 ? 10.585 -18.077 1.668 1.00 79.31 88 GLU A C 1
ATOM 638 O O . GLU A 1 88 ? 11.683 -17.925 2.208 1.00 79.31 88 GLU A O 1
ATOM 643 N N . ILE A 1 89 ? 9.457 -18.184 2.378 1.00 78.12 89 ILE A N 1
ATOM 644 C CA . ILE A 1 89 ? 9.399 -17.989 3.835 1.00 78.12 89 ILE A CA 1
ATOM 645 C C . ILE A 1 89 ? 10.347 -18.935 4.582 1.00 78.12 89 ILE A C 1
ATOM 647 O O . ILE A 1 89 ? 10.988 -18.522 5.544 1.00 78.12 89 ILE A O 1
ATOM 651 N N . LYS A 1 90 ? 10.495 -20.180 4.109 1.00 76.44 90 LYS A N 1
ATOM 652 C CA . LYS A 1 90 ? 11.384 -21.183 4.718 1.00 76.44 90 LYS A CA 1
ATOM 653 C C . LYS A 1 90 ? 12.860 -20.770 4.732 1.00 76.44 90 LYS A C 1
ATOM 655 O O . LYS A 1 90 ? 13.607 -21.272 5.562 1.00 76.44 90 LYS A O 1
ATOM 660 N N . GLY A 1 91 ? 13.274 -19.874 3.834 1.00 75.50 91 GLY A N 1
ATOM 661 C CA . GLY A 1 91 ? 14.648 -19.378 3.728 1.00 75.50 91 GLY A CA 1
ATOM 662 C C . GLY A 1 91 ? 14.879 -18.003 4.362 1.00 75.50 91 GLY A C 1
ATOM 663 O O . GLY A 1 91 ? 15.953 -17.431 4.181 1.00 75.50 91 GLY A O 1
ATOM 664 N N . LEU A 1 92 ? 13.886 -17.429 5.051 1.00 75.94 92 LEU A N 1
ATOM 665 C CA . LEU A 1 92 ? 13.994 -16.091 5.635 1.00 75.94 92 LEU A CA 1
ATOM 666 C C . LEU A 1 92 ? 14.583 -16.127 7.048 1.00 75.94 92 LEU A C 1
ATOM 668 O O . LEU A 1 92 ? 14.077 -16.809 7.935 1.00 75.94 92 LEU A O 1
ATOM 672 N N . ASN A 1 93 ? 15.569 -15.263 7.291 1.00 79.38 93 ASN A N 1
ATOM 673 C CA . ASN A 1 93 ? 15.932 -14.856 8.648 1.00 79.38 93 ASN A CA 1
ATOM 674 C C . ASN A 1 93 ? 14.844 -13.911 9.190 1.00 79.38 93 ASN A C 1
ATOM 676 O O . ASN A 1 93 ? 14.703 -12.772 8.733 1.00 79.38 93 ASN A O 1
ATOM 680 N N . LEU A 1 94 ? 14.034 -14.402 10.131 1.00 77.62 94 LEU A N 1
ATOM 681 C CA . LEU A 1 94 ? 12.860 -13.703 10.658 1.00 77.62 94 LEU A CA 1
ATOM 682 C C . LEU A 1 94 ? 13.258 -12.568 11.611 1.00 77.62 94 LEU A C 1
ATOM 684 O O . LEU A 1 94 ? 13.711 -12.820 12.719 1.00 77.62 94 LEU A O 1
ATOM 688 N N . ARG A 1 95 ? 13.002 -11.316 11.210 1.00 75.62 95 ARG A N 1
ATOM 689 C CA . ARG A 1 95 ? 13.227 -10.117 12.050 1.00 75.62 95 ARG A CA 1
ATOM 690 C C . ARG A 1 95 ? 11.973 -9.579 12.744 1.00 75.62 95 ARG A C 1
ATOM 692 O O . ARG A 1 95 ? 12.061 -8.676 13.558 1.00 75.62 95 ARG A O 1
ATOM 699 N N . MET A 1 96 ? 10.795 -10.132 12.444 1.00 73.00 96 MET A N 1
ATOM 700 C CA . MET A 1 96 ? 9.504 -9.655 12.984 1.00 73.00 96 MET A CA 1
ATOM 701 C C . MET A 1 96 ? 9.380 -9.778 14.513 1.00 73.00 96 MET A C 1
ATOM 703 O O . MET A 1 96 ? 8.469 -9.207 15.102 1.00 73.00 96 MET A O 1
ATOM 707 N N . GLN A 1 97 ? 10.256 -10.564 15.139 1.00 67.62 97 GLN A N 1
ATOM 708 C CA . GLN A 1 97 ? 10.217 -10.895 16.564 1.00 67.62 97 GLN A CA 1
ATOM 709 C C . GLN A 1 97 ? 11.102 -9.961 17.403 1.00 67.62 97 GLN A C 1
ATOM 711 O O . GLN A 1 97 ? 10.989 -9.942 18.629 1.00 67.62 97 GLN A O 1
ATOM 716 N N . GLU A 1 98 ? 11.974 -9.190 16.751 1.00 69.75 98 GLU A N 1
ATOM 717 C CA . GLU A 1 98 ? 12.852 -8.231 17.410 1.00 69.7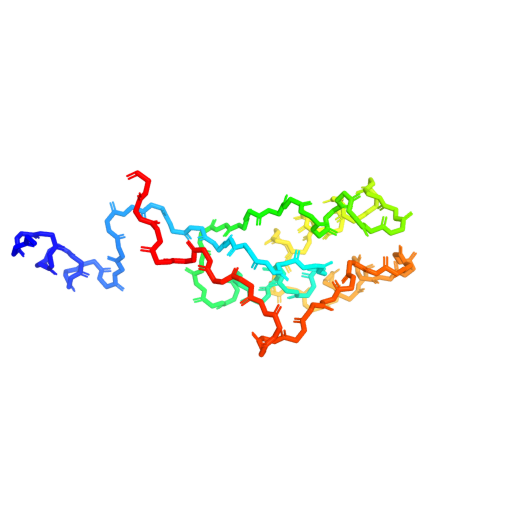5 98 GLU A CA 1
ATOM 718 C C . GLU A 1 98 ? 12.033 -6.996 17.788 1.00 69.75 98 GLU A C 1
ATOM 720 O O . GLU A 1 98 ? 11.441 -6.327 16.938 1.00 69.75 98 GLU A O 1
ATOM 725 N N . ARG A 1 99 ? 11.964 -6.710 19.089 1.00 55.28 99 ARG A N 1
ATOM 726 C CA . ARG A 1 99 ? 11.436 -5.433 19.568 1.00 55.28 99 ARG A CA 1
ATOM 727 C C . ARG A 1 99 ? 12.537 -4.389 19.386 1.00 55.28 99 ARG A C 1
ATOM 729 O O . ARG A 1 99 ? 13.656 -4.630 19.833 1.00 55.28 99 ARG A O 1
ATOM 736 N N . GLY A 1 100 ? 12.215 -3.295 18.693 1.00 51.84 100 GLY A N 1
ATOM 737 C CA . GLY A 1 100 ? 13.074 -2.108 18.621 1.00 51.84 100 GLY A CA 1
ATOM 738 C C . GLY A 1 100 ? 13.213 -1.410 19.965 1.00 51.84 100 GLY A C 1
ATOM 739 O O . GLY A 1 100 ? 12.344 -1.638 20.841 1.00 51.84 100 GLY A O 1
#

Foldseek 3Di:
DVVQVVVCVVVVHGPDQFEAEDPPQALLSLLVRVVVPHPGYDDDCSQVVFPHNVLRVVLNVQSNVVSPPPVSNVVSRPPRHGTHDDDDPVPDPDPVPDDD

Sequence (100 aa):
PLPLVMETRKLGRLPVVNFAAGGIATPADAALMMQLGMDGVFVGSGIFKSRNPARYAKAIVEATTHCRNAKIVAQASEGLGEAMRGLEIKGLNLRMQERG